Protein AF-A0A972CD07-F1 (afdb_monomer_lite)

Structure (mmCIF, N/CA/C/O backbone):
data_AF-A0A972CD07-F1
#
_entry.id   AF-A0A972CD07-F1
#
loop_
_atom_site.group_PDB
_atom_site.id
_atom_site.type_symbol
_atom_site.label_atom_id
_atom_site.label_alt_id
_atom_site.label_comp_id
_atom_site.label_asym_id
_atom_site.label_entity_id
_atom_site.label_seq_id
_atom_site.pdbx_PDB_ins_code
_atom_site.Cartn_x
_atom_site.Cartn_y
_atom_site.Cartn_z
_atom_site.occupancy
_atom_site.B_iso_or_equiv
_atom_site.auth_seq_id
_atom_site.auth_comp_id
_atom_site.auth_asym_id
_atom_site.auth_atom_id
_atom_site.pdbx_PDB_model_num
ATOM 1 N N . MET A 1 1 ? -10.441 12.417 3.549 1.00 51.50 1 MET A N 1
ATOM 2 C CA . MET A 1 1 ? -9.439 12.115 2.500 1.00 51.50 1 MET A CA 1
ATOM 3 C C . MET A 1 1 ? -9.891 10.885 1.705 1.00 51.50 1 MET A C 1
ATOM 5 O O . MET A 1 1 ? -9.602 9.768 2.115 1.00 51.50 1 MET A O 1
ATOM 9 N N . LYS A 1 2 ? -10.676 11.053 0.631 1.00 57.00 2 LYS A N 1
ATOM 10 C CA . LYS A 1 2 ? -11.132 9.936 -0.229 1.00 57.00 2 LYS A CA 1
ATOM 11 C C . LYS A 1 2 ? -10.069 9.652 -1.296 1.00 57.00 2 LYS A C 1
ATOM 13 O O . LYS A 1 2 ? -9.639 10.602 -1.941 1.00 57.00 2 LYS A O 1
ATOM 18 N N . GLY A 1 3 ? -9.634 8.402 -1.490 1.00 61.16 3 GLY A N 1
ATOM 19 C CA . GLY A 1 3 ? -8.835 7.972 -2.654 1.00 61.16 3 GLY A CA 1
ATOM 20 C C . GLY A 1 3 ? -7.468 8.640 -2.865 1.00 61.16 3 GLY A C 1
ATOM 21 O O . GLY A 1 3 ? -6.804 8.385 -3.870 1.00 61.16 3 GLY A O 1
ATOM 22 N N . GLU A 1 4 ? -7.028 9.502 -1.949 1.00 74.88 4 GLU A N 1
ATOM 23 C CA . GLU A 1 4 ? -5.833 10.323 -2.123 1.00 74.88 4 GLU A CA 1
ATOM 24 C C . GLU A 1 4 ? -4.560 9.472 -2.126 1.00 74.88 4 GLU A C 1
ATOM 26 O O . GLU A 1 4 ? -3.656 9.710 -2.925 1.00 74.88 4 GLU A O 1
ATOM 31 N N . TYR A 1 5 ? -4.507 8.431 -1.291 1.00 79.38 5 TYR A N 1
ATOM 32 C CA . TYR A 1 5 ? -3.375 7.508 -1.277 1.00 79.38 5 TYR A CA 1
ATOM 33 C C . TYR A 1 5 ? -3.267 6.736 -2.592 1.00 79.38 5 TYR A C 1
ATOM 35 O O . TYR A 1 5 ? -2.202 6.740 -3.208 1.00 79.38 5 TYR A O 1
ATOM 43 N N . ARG A 1 6 ? -4.370 6.139 -3.063 1.00 82.06 6 ARG A N 1
ATOM 44 C CA . ARG A 1 6 ? -4.402 5.392 -4.325 1.00 82.06 6 ARG A CA 1
ATOM 45 C C . ARG A 1 6 ? -4.025 6.273 -5.514 1.00 82.06 6 ARG A C 1
ATOM 47 O O . ARG A 1 6 ? -3.219 5.862 -6.344 1.00 82.06 6 ARG A O 1
ATOM 54 N N . ARG A 1 7 ? -4.540 7.508 -5.572 1.00 85.00 7 ARG A N 1
ATOM 55 C CA . ARG A 1 7 ? -4.191 8.480 -6.621 1.00 85.00 7 ARG A CA 1
ATOM 56 C C . ARG A 1 7 ? -2.710 8.858 -6.572 1.00 85.00 7 ARG A C 1
ATOM 58 O O . ARG A 1 7 ? -2.047 8.828 -7.602 1.00 85.00 7 ARG A O 1
ATOM 65 N N . ARG A 1 8 ? -2.168 9.152 -5.384 1.00 85.06 8 ARG A N 1
ATOM 66 C CA . ARG A 1 8 ? -0.732 9.433 -5.195 1.00 85.06 8 ARG A CA 1
ATOM 67 C C . ARG A 1 8 ? 0.135 8.235 -5.584 1.00 85.06 8 ARG A C 1
ATOM 69 O O . ARG A 1 8 ? 1.190 8.421 -6.179 1.00 85.06 8 ARG A O 1
ATOM 76 N N . TYR A 1 9 ? -0.293 7.020 -5.254 1.00 86.12 9 TYR A N 1
ATOM 77 C CA . TYR A 1 9 ? 0.405 5.792 -5.621 1.00 86.12 9 TYR A CA 1
ATOM 78 C C . TYR A 1 9 ? 0.408 5.587 -7.144 1.00 86.12 9 TYR A C 1
ATOM 80 O O . TYR A 1 9 ? 1.478 5.405 -7.721 1.00 86.12 9 TYR A O 1
ATOM 88 N N . ALA A 1 10 ? -0.750 5.705 -7.804 1.00 89.25 10 ALA A N 1
ATOM 89 C CA . ALA A 1 10 ? -0.865 5.584 -9.258 1.00 89.25 10 ALA A CA 1
ATOM 90 C C . ALA A 1 10 ? -0.035 6.649 -9.986 1.00 89.25 10 ALA A C 1
ATOM 92 O O . ALA A 1 10 ? 0.680 6.336 -10.931 1.00 89.25 10 ALA A O 1
ATOM 93 N N . PHE A 1 11 ? -0.057 7.889 -9.494 1.00 92.25 11 PHE A N 1
ATOM 94 C CA . PHE A 1 11 ? 0.749 8.981 -10.032 1.00 92.25 11 PHE A CA 1
ATOM 95 C C . PHE A 1 11 ? 2.256 8.710 -9.905 1.00 92.25 11 PHE A C 1
ATOM 97 O O . PHE A 1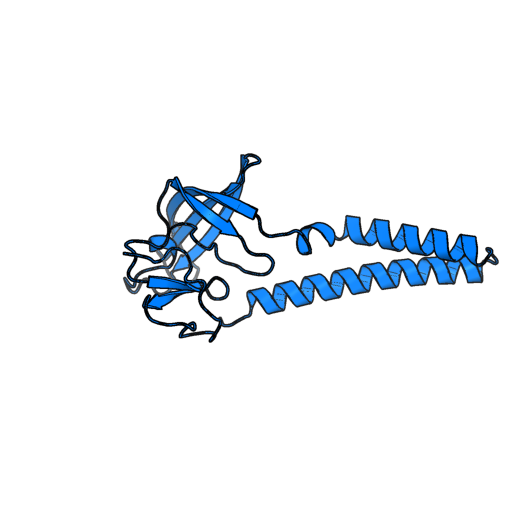 11 ? 2.994 8.848 -10.877 1.00 92.25 11 PHE A O 1
ATOM 104 N N . LYS A 1 12 ? 2.718 8.247 -8.733 1.00 90.69 12 LYS A N 1
ATOM 105 C CA . LYS A 1 12 ? 4.123 7.857 -8.522 1.00 90.69 12 LYS A CA 1
ATOM 106 C C . LYS A 1 12 ? 4.549 6.707 -9.434 1.00 90.69 12 LYS A C 1
ATOM 108 O O . LYS A 1 12 ? 5.660 6.740 -9.955 1.00 90.69 12 LYS A O 1
ATOM 113 N N . LEU A 1 13 ? 3.693 5.700 -9.608 1.00 93.31 13 LEU A N 1
ATOM 114 C CA . LEU A 1 13 ? 3.959 4.583 -10.511 1.00 93.31 13 LEU A CA 1
ATOM 115 C C . LEU A 1 13 ? 4.043 5.062 -11.967 1.00 93.31 13 LEU A C 1
ATOM 117 O O . LEU A 1 13 ? 5.011 4.738 -12.649 1.00 93.31 13 LEU A O 1
ATOM 121 N N . GLY A 1 14 ? 3.086 5.885 -12.403 1.00 95.12 14 GLY A N 1
ATOM 122 C CA . GLY A 1 14 ? 3.041 6.447 -13.753 1.00 95.12 14 GLY A CA 1
ATOM 123 C C . GLY A 1 14 ? 4.279 7.276 -14.093 1.00 95.12 14 GLY A C 1
ATOM 124 O O . GLY A 1 14 ? 4.916 7.016 -15.107 1.00 95.12 14 GLY A O 1
ATOM 125 N N . ILE A 1 15 ? 4.685 8.198 -13.212 1.00 96.44 15 ILE A N 1
ATOM 126 C CA . ILE A 1 15 ? 5.896 9.013 -13.415 1.00 96.44 15 ILE A CA 1
ATOM 127 C C . ILE A 1 15 ? 7.141 8.140 -13.571 1.00 96.44 15 ILE A C 1
ATOM 129 O O . ILE A 1 15 ? 7.959 8.386 -14.450 1.00 96.44 15 ILE A O 1
ATOM 133 N N . ARG A 1 16 ? 7.308 7.120 -12.722 1.00 96.25 16 ARG A N 1
ATOM 134 C CA . ARG A 1 16 ? 8.512 6.277 -12.760 1.00 96.25 16 ARG A CA 1
ATOM 135 C C . ARG A 1 16 ? 8.550 5.378 -13.990 1.00 96.25 16 ARG A C 1
ATOM 137 O O . ARG A 1 16 ? 9.622 5.192 -14.558 1.00 96.25 16 ARG A O 1
ATOM 144 N N . LEU A 1 17 ? 7.401 4.846 -14.411 1.00 96.12 17 LEU A N 1
ATOM 145 C CA . LEU A 1 17 ? 7.290 4.093 -15.660 1.00 96.12 17 LEU A CA 1
ATOM 146 C C . LEU A 1 17 ? 7.620 4.978 -16.861 1.00 96.12 17 LEU A C 1
ATOM 148 O O . LEU A 1 17 ? 8.433 4.584 -17.691 1.00 96.12 17 LEU A O 1
ATOM 152 N N . PHE A 1 18 ? 7.059 6.188 -16.903 1.00 97.44 18 PHE A N 1
ATOM 153 C CA . PHE A 1 18 ? 7.343 7.155 -17.957 1.00 97.44 18 PHE A CA 1
ATOM 154 C C . PHE A 1 18 ? 8.829 7.524 -18.005 1.00 97.44 18 PHE A C 1
ATOM 156 O O . PHE A 1 18 ? 9.441 7.432 -19.062 1.00 97.44 18 PHE A O 1
ATOM 163 N N . ALA A 1 19 ? 9.434 7.864 -16.864 1.00 97.12 19 ALA A N 1
ATOM 164 C CA . ALA A 1 19 ? 10.855 8.199 -16.788 1.00 97.12 19 ALA A CA 1
ATOM 165 C C . ALA A 1 19 ? 11.755 7.036 -17.239 1.00 97.12 19 ALA A C 1
ATOM 167 O O . ALA A 1 19 ? 12.728 7.254 -17.956 1.00 97.12 19 ALA A O 1
ATOM 168 N N . SER A 1 20 ? 11.408 5.800 -16.864 1.00 96.62 20 SER A N 1
ATOM 169 C CA . SER A 1 20 ? 12.163 4.617 -17.290 1.00 96.62 20 SER A CA 1
ATOM 170 C C . SER A 1 20 ? 12.057 4.411 -18.800 1.00 96.62 20 SER A C 1
ATOM 172 O O . SER A 1 20 ? 13.074 4.218 -19.463 1.00 96.62 20 SER A O 1
ATOM 174 N N . ALA A 1 21 ? 10.842 4.493 -19.354 1.00 97.75 21 ALA A N 1
ATOM 175 C CA . ALA A 1 21 ? 10.603 4.359 -20.790 1.00 97.75 21 ALA A CA 1
ATOM 176 C C . ALA A 1 21 ? 11.319 5.457 -21.590 1.00 97.75 21 ALA A C 1
ATOM 178 O O . ALA A 1 21 ? 12.001 5.154 -22.564 1.00 97.75 21 ALA A O 1
ATOM 179 N N . ALA A 1 22 ? 11.233 6.712 -21.140 1.00 98.00 22 ALA A N 1
ATOM 180 C CA . ALA A 1 22 ? 11.913 7.843 -21.763 1.00 98.00 22 ALA A CA 1
ATOM 181 C C . ALA A 1 22 ? 13.437 7.653 -21.791 1.00 98.00 22 ALA A C 1
ATOM 183 O O . ALA A 1 22 ? 14.057 7.908 -22.818 1.00 98.00 22 ALA A O 1
ATOM 184 N N . ALA A 1 23 ? 14.036 7.148 -20.707 1.00 97.31 23 ALA A N 1
ATOM 185 C CA . ALA A 1 23 ? 15.467 6.852 -20.667 1.00 97.31 23 ALA A CA 1
ATOM 186 C C . ALA A 1 23 ? 15.864 5.751 -21.665 1.00 97.31 23 ALA A C 1
ATOM 188 O O . ALA A 1 23 ? 16.840 5.912 -22.395 1.00 97.31 23 ALA A O 1
ATOM 189 N N . GLY A 1 24 ? 15.093 4.661 -21.740 1.00 97.75 24 GLY A N 1
ATOM 190 C CA . GLY A 1 24 ? 15.349 3.584 -22.701 1.00 97.75 24 GLY A CA 1
ATOM 191 C C . GLY A 1 24 ? 15.249 4.047 -24.155 1.00 97.75 24 GLY A C 1
ATOM 192 O O . GLY A 1 24 ? 16.138 3.764 -24.956 1.00 97.75 24 GLY A O 1
ATOM 193 N N . VAL A 1 25 ? 14.201 4.813 -24.481 1.00 98.06 25 VAL A N 1
ATOM 194 C CA . VAL A 1 25 ? 14.001 5.386 -25.823 1.00 98.06 25 VAL A CA 1
ATOM 195 C C . VAL A 1 25 ? 15.114 6.371 -26.173 1.00 98.06 25 VAL A C 1
ATOM 197 O O . VAL A 1 25 ? 15.637 6.310 -27.281 1.00 98.06 25 VAL A O 1
ATOM 200 N N . ALA A 1 26 ? 15.515 7.239 -25.240 1.00 98.12 26 ALA A N 1
ATOM 201 C CA . ALA A 1 26 ? 16.602 8.187 -25.465 1.00 98.12 26 ALA A CA 1
ATOM 202 C C . ALA A 1 26 ? 17.923 7.469 -25.777 1.00 98.12 26 ALA A C 1
ATOM 204 O O . ALA A 1 26 ? 18.576 7.809 -26.758 1.00 98.12 26 ALA A O 1
ATOM 205 N N . VAL A 1 27 ? 18.281 6.435 -25.006 1.00 98.00 27 VAL A N 1
ATOM 206 C CA . VAL A 1 27 ? 19.508 5.653 -25.241 1.00 98.00 27 VAL A CA 1
ATOM 207 C C . VAL A 1 27 ? 19.462 4.919 -26.583 1.00 98.00 27 VAL A C 1
ATOM 209 O O . VAL A 1 27 ? 20.437 4.981 -27.329 1.00 98.00 27 VAL A O 1
ATOM 212 N N . ALA A 1 28 ? 18.337 4.283 -26.930 1.00 97.56 28 ALA A N 1
ATOM 213 C CA . ALA A 1 28 ? 18.180 3.627 -28.231 1.00 97.56 28 ALA A CA 1
ATOM 214 C C . ALA A 1 28 ? 18.304 4.619 -29.397 1.00 97.56 28 ALA A C 1
ATOM 216 O O . ALA A 1 28 ? 19.018 4.357 -30.363 1.00 97.56 28 ALA A O 1
ATOM 217 N N . ALA A 1 29 ? 17.639 5.774 -29.299 1.00 97.50 29 ALA A N 1
ATOM 218 C CA . ALA A 1 29 ? 17.685 6.811 -30.325 1.00 97.50 29 ALA A CA 1
ATOM 219 C C . ALA A 1 29 ? 19.098 7.390 -30.483 1.00 97.50 29 ALA A C 1
ATOM 221 O O . ALA A 1 29 ? 19.556 7.593 -31.606 1.00 97.50 29 ALA A O 1
ATOM 222 N N . SER A 1 30 ? 19.818 7.605 -29.378 1.00 97.06 30 SER A N 1
ATOM 223 C CA . SER A 1 30 ? 21.220 8.025 -29.422 1.00 97.06 30 SER A CA 1
ATOM 224 C C . SER A 1 30 ? 22.113 6.967 -30.073 1.00 97.06 30 SER A C 1
ATOM 226 O O . SER A 1 30 ? 22.939 7.316 -30.908 1.00 97.06 30 SER A O 1
ATOM 228 N N . ALA A 1 31 ? 21.940 5.682 -29.751 1.00 96.06 31 ALA A N 1
ATOM 229 C CA . ALA A 1 31 ? 22.723 4.608 -30.364 1.00 96.06 31 ALA A CA 1
ATOM 230 C C . ALA A 1 31 ? 22.523 4.540 -31.891 1.00 96.06 31 ALA A C 1
ATOM 232 O O . ALA A 1 31 ? 23.509 4.434 -32.627 1.00 96.06 31 ALA A O 1
ATOM 233 N N . LEU A 1 32 ? 21.279 4.698 -32.364 1.00 96.06 32 LEU A N 1
ATOM 234 C CA . LEU A 1 32 ? 20.965 4.810 -33.794 1.00 96.06 32 LEU A CA 1
ATOM 235 C C . LEU A 1 32 ? 21.621 6.044 -34.422 1.00 96.06 32 LEU A C 1
ATOM 237 O O . LEU A 1 32 ? 22.216 5.942 -35.491 1.00 96.06 32 LEU A O 1
ATOM 241 N N . TRP A 1 33 ? 21.556 7.197 -33.748 1.00 96.88 33 TRP A N 1
ATOM 242 C CA . TRP A 1 33 ? 22.161 8.445 -34.224 1.00 96.88 33 TRP A CA 1
ATOM 243 C C . TRP A 1 33 ? 23.677 8.325 -34.427 1.00 96.88 33 TRP A C 1
ATOM 245 O O . TRP A 1 33 ? 24.222 8.865 -35.385 1.00 96.88 33 TRP A O 1
ATOM 255 N N . TYR A 1 34 ? 24.361 7.580 -33.557 1.00 96.12 34 TYR A N 1
ATOM 256 C CA . TYR A 1 34 ? 25.795 7.306 -33.675 1.00 96.12 34 TYR A CA 1
ATOM 257 C C . TYR A 1 34 ? 26.137 6.164 -34.650 1.00 96.12 34 TYR A C 1
ATOM 259 O O . TYR A 1 34 ? 27.296 5.762 -34.730 1.00 96.12 34 TYR A O 1
ATOM 267 N N . GLY A 1 35 ? 25.161 5.643 -35.399 1.00 95.00 35 GLY A N 1
ATOM 268 C CA . GLY A 1 35 ? 25.387 4.645 -36.447 1.00 95.00 35 GLY A CA 1
ATOM 269 C C . GLY A 1 35 ? 25.520 3.206 -35.944 1.00 95.00 35 GLY A C 1
ATOM 270 O O . GLY A 1 35 ? 26.052 2.358 -36.659 1.00 95.00 35 GLY A O 1
ATOM 271 N N . SER A 1 36 ? 25.048 2.903 -34.730 1.00 95.50 36 SER A N 1
ATOM 272 C CA . SER A 1 36 ? 24.940 1.510 -34.275 1.00 95.50 36 SER A CA 1
ATOM 273 C C . SER A 1 36 ? 23.861 0.772 -35.072 1.00 95.50 36 SER A C 1
ATOM 275 O O . SER A 1 36 ? 22.876 1.371 -35.501 1.00 95.50 36 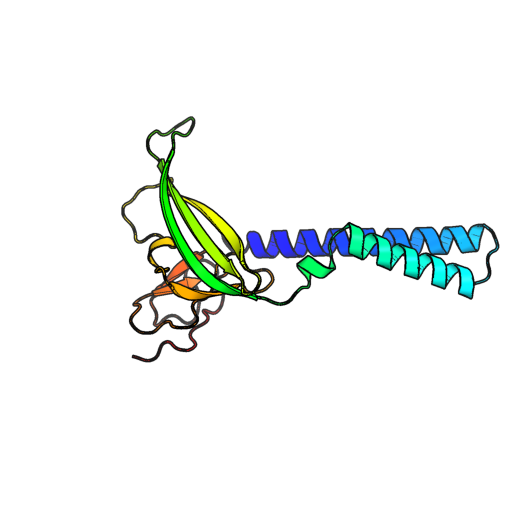SER A O 1
ATOM 277 N N . SER A 1 37 ? 23.997 -0.548 -35.229 1.00 96.81 37 SER A N 1
ATOM 278 C CA . SER A 1 37 ? 22.946 -1.351 -35.863 1.00 96.81 37 SER A CA 1
ATOM 279 C C . SER A 1 37 ? 21.633 -1.295 -35.071 1.00 96.81 37 SER A C 1
ATOM 281 O O . SER A 1 37 ? 21.618 -1.033 -33.862 1.00 96.81 37 SER A O 1
ATOM 283 N N . GLU A 1 38 ? 20.516 -1.576 -35.742 1.00 94.62 38 GLU A N 1
ATOM 284 C CA . GLU A 1 38 ? 19.183 -1.564 -35.126 1.00 94.62 38 GLU A CA 1
ATOM 285 C C . GLU A 1 38 ? 19.110 -2.488 -33.904 1.00 94.62 38 GLU A C 1
ATOM 287 O O . GLU A 1 38 ? 18.635 -2.089 -32.841 1.00 94.62 38 GLU A O 1
ATOM 292 N N . ILE A 1 39 ? 19.669 -3.697 -34.023 1.00 97.06 39 ILE A N 1
ATOM 293 C CA . ILE A 1 39 ? 19.683 -4.700 -32.951 1.00 97.06 39 ILE A CA 1
ATOM 294 C C . ILE A 1 39 ? 20.461 -4.185 -31.733 1.00 97.06 39 ILE A C 1
ATOM 296 O O . ILE A 1 39 ? 19.987 -4.306 -30.602 1.00 97.06 39 ILE A O 1
ATOM 300 N N . VAL A 1 40 ? 21.633 -3.577 -31.946 1.00 96.62 40 VAL A N 1
ATOM 301 C CA . VAL A 1 40 ? 22.466 -3.033 -30.859 1.00 96.62 40 VAL A CA 1
ATOM 302 C C . VAL A 1 40 ? 21.762 -1.862 -30.171 1.00 96.62 40 VAL A C 1
ATOM 304 O O . VAL A 1 40 ? 21.759 -1.765 -28.941 1.00 96.62 40 VAL A O 1
ATOM 307 N N . SER A 1 41 ? 21.102 -1.003 -30.943 1.00 96.81 41 SER A N 1
ATOM 308 C CA . SER A 1 41 ? 20.367 0.147 -30.414 1.00 96.81 41 SER A CA 1
ATOM 309 C C . SER A 1 41 ? 19.156 -0.268 -29.575 1.00 96.81 41 SER A C 1
ATOM 311 O O . SER A 1 41 ? 18.949 0.243 -28.473 1.00 96.81 41 SER A O 1
ATOM 313 N N . VAL A 1 42 ? 18.385 -1.255 -30.041 1.00 97.44 42 VAL A N 1
ATOM 314 C CA . VAL A 1 42 ? 17.267 -1.820 -29.270 1.00 97.44 42 VAL A CA 1
ATOM 315 C C . VAL A 1 42 ? 17.770 -2.498 -27.994 1.00 97.44 42 VAL A C 1
ATOM 317 O O . VAL A 1 42 ? 17.203 -2.277 -26.923 1.00 97.44 42 VAL A O 1
ATOM 320 N N . ALA A 1 43 ? 18.850 -3.281 -28.074 1.00 97.62 43 ALA A N 1
ATOM 321 C CA . ALA A 1 43 ? 19.412 -3.980 -26.919 1.00 97.62 43 ALA A CA 1
ATOM 322 C C . ALA A 1 43 ? 19.903 -3.010 -25.830 1.00 97.62 43 ALA A C 1
ATOM 324 O O . ALA A 1 43 ? 19.593 -3.184 -24.649 1.00 97.62 43 ALA A O 1
ATOM 325 N N . THR A 1 44 ? 20.626 -1.958 -26.218 1.00 96.81 44 THR A N 1
ATOM 326 C CA . THR A 1 44 ? 21.129 -0.933 -25.287 1.00 96.81 44 THR A CA 1
ATOM 327 C C . THR A 1 44 ? 20.003 -0.101 -24.673 1.00 96.81 44 THR A C 1
ATOM 329 O O . THR A 1 44 ? 20.011 0.133 -23.462 1.00 96.81 44 THR A O 1
ATOM 332 N N . GLY A 1 45 ? 18.984 0.273 -25.453 1.00 97.94 45 GLY A N 1
ATOM 333 C CA . GLY A 1 45 ? 17.789 0.943 -24.936 1.00 97.94 45 GLY A CA 1
ATOM 334 C C . GLY A 1 45 ? 16.981 0.082 -23.964 1.00 97.94 45 GLY A C 1
ATOM 335 O O . GLY A 1 45 ? 16.565 0.564 -22.909 1.00 97.94 45 GLY A O 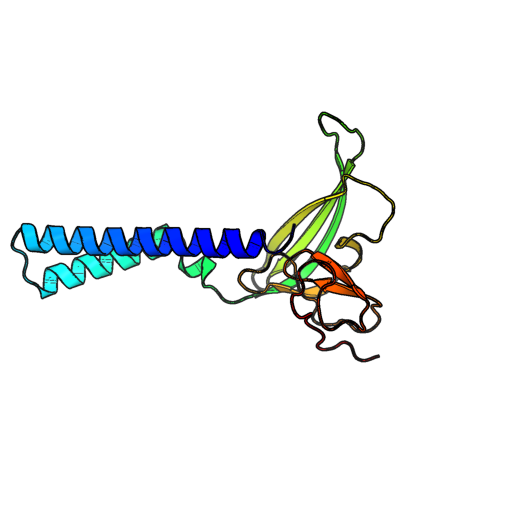1
ATOM 336 N N . ALA A 1 46 ? 16.801 -1.207 -24.267 1.00 97.88 46 ALA A N 1
ATOM 337 C CA . ALA A 1 46 ? 16.125 -2.153 -23.379 1.00 97.88 46 ALA A CA 1
ATOM 338 C C . ALA A 1 46 ? 16.887 -2.341 -22.057 1.00 97.88 46 ALA A C 1
ATOM 340 O O . ALA A 1 46 ? 16.277 -2.360 -20.984 1.00 97.88 46 ALA A O 1
ATOM 341 N N . LEU A 1 47 ? 18.221 -2.417 -22.116 1.00 98.00 47 LEU A N 1
ATOM 342 C CA . LEU A 1 47 ? 19.064 -2.480 -20.926 1.00 98.00 47 LEU A CA 1
ATOM 343 C C . LEU A 1 47 ? 18.939 -1.202 -20.086 1.00 98.00 47 LEU A C 1
ATOM 345 O O . LEU A 1 47 ? 18.726 -1.284 -18.877 1.00 98.00 47 LEU A O 1
ATOM 349 N N . ALA A 1 48 ? 19.007 -0.026 -20.714 1.00 97.88 48 ALA A N 1
ATOM 350 C CA . ALA A 1 48 ? 18.836 1.251 -20.025 1.00 97.88 48 ALA A CA 1
ATOM 351 C C . ALA A 1 48 ? 17.451 1.368 -19.367 1.00 97.88 48 ALA A C 1
ATOM 353 O O . ALA A 1 48 ? 17.356 1.735 -18.195 1.00 97.88 48 ALA A O 1
ATOM 354 N N . PHE A 1 49 ? 16.386 0.978 -20.074 1.00 98.00 49 PHE A N 1
ATOM 355 C CA . PHE A 1 49 ? 15.034 0.890 -19.521 1.00 98.00 49 PHE A CA 1
ATOM 356 C C . PHE A 1 49 ? 14.992 0.006 -18.270 1.00 98.00 49 PHE A C 1
ATOM 358 O O . PHE A 1 49 ? 14.492 0.439 -17.231 1.00 98.00 49 PHE A O 1
ATOM 365 N N . ALA A 1 50 ? 15.552 -1.207 -18.339 1.00 97.62 50 ALA A N 1
ATOM 366 C CA . ALA A 1 50 ? 15.581 -2.136 -17.214 1.00 97.62 50 ALA A CA 1
ATOM 367 C C . ALA A 1 50 ? 16.356 -1.561 -16.017 1.00 97.62 50 ALA A C 1
ATOM 369 O O . ALA A 1 50 ? 15.849 -1.563 -14.894 1.00 97.62 50 ALA A O 1
ATOM 370 N N . LEU A 1 51 ? 17.548 -1.004 -16.243 1.00 97.81 51 LEU A N 1
ATOM 371 C CA . LEU A 1 51 ? 18.361 -0.409 -15.180 1.00 97.81 51 LEU A CA 1
ATOM 372 C C . LEU A 1 51 ? 17.639 0.755 -14.493 1.00 97.81 51 LEU A C 1
ATOM 374 O O . LEU A 1 51 ? 17.597 0.809 -13.262 1.00 97.81 51 LEU A O 1
ATOM 378 N N . VAL A 1 52 ? 17.009 1.648 -15.261 1.00 97.56 52 VAL A N 1
ATOM 379 C CA . VAL A 1 52 ? 16.262 2.784 -14.702 1.00 97.56 52 VAL A CA 1
ATOM 380 C C . VAL A 1 52 ? 14.992 2.319 -13.982 1.00 97.56 52 VAL A C 1
ATOM 382 O O . VAL A 1 52 ? 14.700 2.822 -12.894 1.00 97.56 52 VAL A O 1
ATOM 385 N N . LEU A 1 53 ? 14.283 1.305 -14.496 1.00 97.19 53 LEU A N 1
ATOM 386 C CA . LEU A 1 53 ? 13.147 0.685 -13.799 1.00 97.19 53 LEU A CA 1
ATOM 387 C C . LEU A 1 53 ? 13.541 0.187 -12.399 1.00 97.19 53 LEU A C 1
ATOM 389 O O . LEU A 1 53 ? 12.821 0.435 -11.421 1.00 97.19 53 LEU A O 1
ATOM 393 N N . PHE A 1 54 ? 14.675 -0.515 -12.298 1.00 96.25 54 PHE A N 1
ATOM 394 C CA . PHE A 1 54 ? 15.203 -1.017 -11.029 1.00 96.25 54 PHE A CA 1
ATOM 395 C C . PHE A 1 54 ? 15.675 0.124 -10.122 1.00 96.25 54 PHE A C 1
ATOM 397 O O . PHE A 1 54 ? 15.292 0.160 -8.948 1.00 96.25 54 PHE A O 1
ATOM 404 N N . ALA A 1 55 ? 16.419 1.093 -10.661 1.00 96.50 55 ALA A N 1
ATOM 405 C CA . ALA A 1 55 ? 16.910 2.254 -9.918 1.00 96.50 55 ALA A CA 1
ATOM 406 C C . ALA A 1 55 ? 15.762 3.084 -9.313 1.00 96.50 55 ALA A C 1
ATOM 408 O O . ALA A 1 55 ? 15.799 3.457 -8.139 1.00 96.50 55 ALA A O 1
ATOM 409 N N . LEU A 1 56 ? 14.680 3.297 -10.069 1.00 95.94 56 LEU A N 1
ATOM 410 C CA . LEU A 1 56 ? 13.484 4.012 -9.607 1.00 95.94 56 LEU A CA 1
ATOM 411 C C . LEU A 1 56 ? 12.557 3.159 -8.727 1.00 95.94 56 LEU A C 1
ATOM 413 O O . LEU A 1 56 ? 11.489 3.624 -8.305 1.00 95.94 56 LEU A O 1
ATOM 417 N N . ARG A 1 57 ? 12.949 1.918 -8.412 1.00 94.50 57 ARG A N 1
ATOM 418 C CA . ARG A 1 57 ? 12.177 0.961 -7.610 1.00 94.50 57 ARG A CA 1
ATOM 419 C C . ARG A 1 57 ? 10.740 0.807 -8.116 1.00 94.50 57 ARG A C 1
ATOM 421 O O . ARG A 1 57 ? 9.790 0.807 -7.333 1.00 94.50 57 ARG A O 1
ATOM 428 N N . VAL A 1 58 ? 10.557 0.707 -9.431 1.00 92.50 58 VAL A N 1
ATOM 429 C CA . VAL A 1 58 ? 9.252 0.369 -10.018 1.00 92.50 58 VAL A CA 1
ATOM 430 C C . VAL A 1 58 ? 8.791 -1.038 -9.608 1.00 92.50 58 VAL A C 1
ATOM 432 O O . VAL A 1 58 ? 7.628 -1.168 -9.218 1.00 92.50 58 VAL A O 1
ATOM 435 N N . PRO A 1 59 ? 9.662 -2.072 -9.568 1.00 90.44 59 PRO A N 1
ATOM 436 C CA . PRO A 1 59 ? 9.248 -3.410 -9.147 1.00 90.44 59 PRO A CA 1
ATOM 437 C C . PRO A 1 59 ? 8.648 -3.452 -7.739 1.00 90.44 59 PRO A C 1
ATOM 439 O O . PRO A 1 59 ? 7.687 -4.176 -7.504 1.00 90.44 59 PRO A O 1
ATOM 442 N N . SER A 1 60 ? 9.148 -2.636 -6.803 1.00 86.06 60 SER A N 1
ATOM 443 C CA . SER A 1 60 ? 8.598 -2.602 -5.442 1.00 86.06 60 SER A CA 1
ATOM 444 C C . SER A 1 60 ? 7.218 -1.951 -5.372 1.00 86.06 60 SER A C 1
ATOM 446 O O . SER A 1 60 ? 6.431 -2.294 -4.494 1.00 86.06 60 SER A O 1
ATOM 448 N N . LEU A 1 61 ? 6.900 -1.040 -6.297 1.00 85.88 61 LEU A N 1
ATOM 449 C CA . LEU A 1 61 ? 5.543 -0.526 -6.437 1.00 85.88 61 LEU A CA 1
ATOM 450 C C . LEU A 1 61 ? 4.634 -1.604 -7.022 1.00 85.88 61 LEU A C 1
ATOM 452 O O . LEU A 1 61 ? 3.533 -1.775 -6.519 1.00 85.88 61 LEU A O 1
ATOM 456 N N . LEU A 1 62 ? 5.080 -2.344 -8.038 1.00 87.69 62 LEU A N 1
ATOM 457 C CA . LEU A 1 62 ? 4.284 -3.393 -8.685 1.00 87.69 62 LEU A CA 1
ATOM 458 C C . LEU A 1 62 ? 4.133 -4.670 -7.851 1.00 87.69 62 LEU A C 1
ATOM 460 O O . LEU A 1 62 ? 3.223 -5.454 -8.137 1.00 87.69 62 LEU A O 1
ATOM 464 N N . ALA A 1 63 ? 4.978 -4.849 -6.834 1.00 86.62 63 ALA A N 1
ATOM 465 C CA . ALA A 1 63 ? 4.982 -6.006 -5.953 1.00 86.62 63 ALA A CA 1
ATOM 466 C C . ALA A 1 63 ? 3.577 -6.316 -5.404 1.00 86.62 63 ALA A C 1
ATOM 468 O O . ALA A 1 63 ? 2.797 -5.393 -5.124 1.00 86.62 63 ALA A O 1
ATOM 469 N N . PRO A 1 64 ? 3.238 -7.609 -5.255 1.00 87.06 64 PRO A N 1
ATOM 470 C CA . PRO A 1 64 ? 1.975 -8.001 -4.660 1.00 87.06 64 PRO A CA 1
ATOM 471 C C . PRO A 1 64 ? 1.868 -7.480 -3.226 1.00 87.06 64 PRO A C 1
ATOM 473 O O . PRO A 1 64 ? 2.844 -7.058 -2.597 1.00 87.06 64 PRO A O 1
ATOM 476 N N . GLY A 1 65 ? 0.643 -7.524 -2.711 1.00 89.19 65 GLY A N 1
ATOM 477 C CA . GLY A 1 65 ? 0.427 -7.358 -1.285 1.00 89.19 65 GLY A CA 1
ATOM 478 C C . GLY A 1 65 ? 1.229 -8.366 -0.459 1.00 89.19 65 GLY A C 1
ATOM 479 O O . GLY A 1 65 ? 1.667 -9.393 -0.974 1.00 89.19 65 GLY A O 1
ATOM 480 N N . TRP A 1 66 ? 1.415 -8.067 0.819 1.00 93.50 66 TRP A N 1
ATOM 481 C CA . TRP A 1 66 ? 2.141 -8.927 1.750 1.00 93.50 66 TRP A CA 1
ATOM 482 C C . TRP A 1 66 ? 1.323 -9.135 3.019 1.00 93.50 66 TRP A C 1
ATOM 484 O O . TRP A 1 66 ? 0.582 -8.246 3.441 1.00 93.50 66 TRP A O 1
ATOM 494 N N . ASP A 1 67 ? 1.461 -10.310 3.613 1.00 95.88 67 ASP A N 1
ATOM 495 C CA . ASP A 1 67 ? 0.813 -10.664 4.873 1.00 95.88 67 ASP A CA 1
ATOM 496 C C . ASP A 1 67 ? 1.748 -10.342 6.032 1.00 95.88 67 ASP A C 1
ATOM 498 O O . ASP A 1 67 ? 2.957 -10.355 5.848 1.00 95.88 67 ASP A O 1
ATOM 502 N N . GLY A 1 68 ? 1.222 -10.075 7.219 1.00 96.25 68 GLY A N 1
ATOM 503 C CA . GLY A 1 68 ? 2.017 -9.803 8.409 1.00 96.25 68 GLY A CA 1
ATOM 504 C C . GLY A 1 68 ? 1.217 -9.967 9.691 1.00 96.25 68 GLY A C 1
ATOM 505 O O . GLY 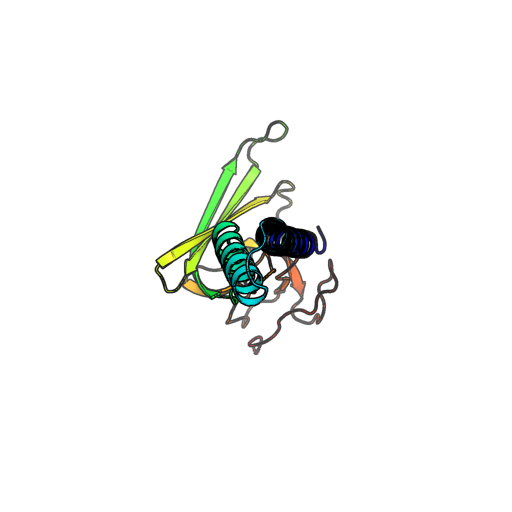A 1 68 ? 0.045 -10.348 9.670 1.00 96.25 68 GLY A O 1
ATOM 506 N N . VAL A 1 69 ? 1.867 -9.677 10.812 1.00 97.44 69 VAL A N 1
ATOM 507 C CA . VAL A 1 69 ? 1.276 -9.767 12.151 1.00 97.44 69 VAL A CA 1
ATOM 508 C C . VAL A 1 69 ? 1.421 -8.430 12.859 1.00 97.44 69 VAL A C 1
ATOM 510 O O . VAL A 1 69 ? 2.470 -7.790 12.773 1.00 97.44 69 VAL A O 1
ATOM 513 N N . VAL A 1 70 ? 0.371 -7.996 13.551 1.00 96.56 70 VAL A N 1
ATOM 514 C CA . VAL A 1 70 ? 0.425 -6.806 14.406 1.00 96.56 70 VAL A CA 1
ATOM 515 C C . VAL A 1 70 ? 1.296 -7.113 15.622 1.00 96.56 70 VAL A C 1
ATOM 517 O O . VAL A 1 70 ? 0.907 -7.894 16.487 1.00 96.56 70 VAL A O 1
ATOM 520 N N . THR A 1 71 ? 2.473 -6.500 15.695 1.00 96.31 71 THR A N 1
ATOM 521 C CA . THR A 1 71 ? 3.464 -6.740 16.758 1.00 96.31 71 THR A CA 1
ATOM 522 C C . THR A 1 71 ? 3.489 -5.648 17.809 1.00 96.31 71 THR A C 1
ATOM 524 O O . THR A 1 71 ? 3.962 -5.861 18.919 1.00 96.31 71 THR A O 1
ATOM 527 N N . SER A 1 72 ? 2.986 -4.456 17.499 1.00 93.06 72 SER A N 1
ATOM 528 C CA . SER A 1 72 ? 2.903 -3.392 18.492 1.00 93.06 72 SER A CA 1
ATOM 529 C C . SER A 1 72 ? 1.841 -2.367 18.132 1.00 93.06 72 SER A C 1
ATOM 531 O O . SER A 1 72 ? 1.621 -2.043 16.963 1.00 93.06 72 SER A O 1
ATOM 533 N N . LYS A 1 73 ? 1.206 -1.828 19.167 1.00 91.81 73 LYS A N 1
ATOM 534 C CA . LYS A 1 73 ? 0.283 -0.703 19.095 1.00 91.81 73 LYS A CA 1
ATOM 535 C C . LYS A 1 73 ? 0.609 0.221 20.252 1.00 91.81 73 LYS A C 1
ATOM 537 O O . LYS A 1 73 ? 0.451 -0.159 21.408 1.00 91.81 73 LYS A O 1
ATOM 542 N N . THR A 1 74 ? 1.077 1.420 19.942 1.00 89.88 74 THR A N 1
ATOM 543 C CA . THR A 1 74 ? 1.461 2.405 20.952 1.00 89.88 74 THR A CA 1
ATOM 544 C C . THR A 1 74 ? 0.729 3.717 20.730 1.00 89.88 74 THR A C 1
ATOM 546 O O . THR A 1 74 ? 0.359 4.072 19.607 1.00 89.88 74 THR A O 1
ATOM 549 N N . VAL A 1 75 ? 0.496 4.425 21.832 1.00 89.44 75 VAL A N 1
ATOM 550 C CA . VAL A 1 75 ? -0.054 5.779 21.841 1.00 89.44 75 VAL A CA 1
ATOM 551 C C . VAL A 1 75 ? 0.954 6.659 22.554 1.00 89.44 75 VAL A C 1
ATOM 553 O O . VAL A 1 75 ? 1.355 6.353 23.676 1.00 89.44 75 VAL A O 1
ATOM 556 N N . ARG A 1 76 ? 1.379 7.735 21.902 1.00 90.00 76 ARG A N 1
ATOM 557 C CA . ARG A 1 76 ? 2.209 8.778 22.507 1.00 90.00 76 ARG A CA 1
ATOM 558 C C . ARG A 1 76 ? 1.532 10.122 22.325 1.00 90.00 76 ARG A C 1
ATOM 560 O O . ARG A 1 76 ? 0.874 10.338 21.318 1.00 90.00 76 ARG A O 1
ATOM 567 N N . TYR A 1 77 ? 1.697 11.033 23.269 1.00 88.31 77 TYR A N 1
ATOM 568 C CA . TYR A 1 77 ? 1.149 12.381 23.146 1.00 88.31 77 TYR A CA 1
ATOM 569 C C . TYR A 1 77 ? 2.230 13.322 22.627 1.00 88.31 77 TYR A C 1
ATOM 571 O O . TYR A 1 77 ? 3.354 13.317 23.128 1.00 88.31 77 TYR A O 1
ATOM 579 N N . VAL A 1 78 ? 1.899 14.108 21.605 1.00 88.81 78 VAL A N 1
ATOM 580 C CA . VAL A 1 78 ? 2.822 15.061 20.980 1.00 88.81 78 VAL A CA 1
ATOM 581 C C . VAL A 1 78 ? 2.257 16.473 21.016 1.00 88.81 78 VAL A C 1
ATOM 583 O O . VAL A 1 78 ? 1.046 16.689 20.982 1.00 88.81 78 VAL A O 1
ATOM 586 N N . THR A 1 79 ? 3.150 17.455 21.045 1.00 88.06 79 THR A N 1
ATOM 587 C CA . THR A 1 79 ? 2.782 18.869 20.971 1.00 88.06 79 THR A CA 1
ATOM 588 C C . THR A 1 79 ? 2.913 19.367 19.536 1.00 88.06 79 THR A C 1
ATOM 590 O O . THR A 1 79 ? 3.972 19.262 18.921 1.00 88.06 79 THR A O 1
ATOM 593 N N . LEU A 1 80 ? 1.825 19.912 18.990 1.00 86.81 80 LEU A N 1
ATOM 594 C CA . LEU A 1 80 ? 1.789 20.600 17.702 1.00 86.81 80 LEU A CA 1
ATOM 595 C C . LEU A 1 80 ? 1.831 22.116 17.918 1.00 86.81 80 LEU A C 1
ATOM 597 O O . LEU A 1 80 ? 1.412 22.614 18.957 1.00 86.81 80 LEU A O 1
ATOM 601 N N . ARG A 1 81 ? 2.227 22.871 16.884 1.00 87.56 81 ARG A N 1
ATOM 602 C CA . ARG A 1 81 ? 2.323 24.347 16.923 1.00 87.56 81 ARG A CA 1
ATOM 603 C C . ARG A 1 81 ? 1.058 25.060 17.440 1.00 87.56 81 ARG A C 1
ATOM 605 O O . ARG A 1 81 ? 1.164 26.163 17.951 1.00 87.56 81 ARG A O 1
ATOM 612 N N . TYR A 1 82 ? -0.119 24.452 17.276 1.00 85.38 82 TYR A N 1
ATOM 613 C CA . TYR A 1 82 ? -1.430 25.020 17.625 1.00 85.38 82 TYR A CA 1
ATOM 614 C C . TYR A 1 82 ? -2.211 24.197 18.663 1.00 85.38 82 TYR A C 1
ATOM 616 O O . TYR A 1 82 ? -3.341 24.556 18.985 1.00 85.38 82 TYR A O 1
ATOM 624 N N . LYS A 1 83 ? -1.673 23.067 19.145 1.00 82.12 83 LYS A N 1
ATOM 625 C CA . LYS A 1 83 ? -2.383 22.174 20.074 1.00 82.12 83 LYS A CA 1
ATOM 626 C C . LYS A 1 83 ? -1.391 21.322 20.863 1.00 82.12 83 LYS A C 1
ATOM 628 O O . LYS A 1 83 ? -0.579 20.617 20.267 1.00 82.12 83 LYS A O 1
ATOM 633 N N . ASN A 1 84 ? -1.497 21.353 22.186 1.00 84.69 84 ASN A N 1
ATOM 634 C CA . ASN A 1 84 ? -0.727 20.485 23.078 1.00 84.69 84 ASN A CA 1
ATOM 635 C C . ASN A 1 84 ? -1.439 19.136 23.260 1.00 84.69 84 ASN A C 1
ATOM 637 O O . ASN A 1 84 ? -2.653 19.054 23.073 1.00 84.69 84 ASN A O 1
ATOM 641 N N . ASN A 1 85 ? -0.689 18.104 23.658 1.00 86.00 85 ASN A N 1
ATOM 642 C CA . ASN A 1 85 ? -1.217 16.782 24.020 1.00 86.00 85 ASN A CA 1
ATOM 643 C C . ASN A 1 85 ? -2.090 16.132 22.934 1.00 86.00 85 ASN A C 1
ATOM 645 O O . ASN A 1 85 ? -3.169 15.618 23.209 1.00 86.00 85 ASN A O 1
ATOM 649 N N . VAL A 1 86 ? -1.625 16.139 21.686 1.00 87.75 86 VAL A N 1
ATOM 650 C CA . VAL A 1 86 ? -2.303 15.448 20.585 1.00 87.75 86 VAL A CA 1
ATOM 651 C C . VAL A 1 86 ? -1.915 13.970 20.603 1.00 87.75 86 VAL A C 1
ATOM 653 O O . VAL A 1 86 ? -0.720 13.676 20.515 1.00 87.75 86 VAL A O 1
ATOM 656 N N . PRO A 1 87 ? -2.872 13.031 20.694 1.00 88.62 87 PRO A N 1
ATOM 657 C CA . PRO A 1 87 ? -2.561 11.612 20.644 1.00 88.62 87 PRO A CA 1
ATOM 658 C C . PRO A 1 87 ? -2.043 11.222 19.253 1.00 88.62 87 PRO A C 1
ATOM 660 O O . PRO A 1 87 ? -2.684 11.426 18.216 1.00 88.62 87 PRO A O 1
ATOM 663 N N . GLU A 1 88 ? -0.849 10.649 19.242 1.00 90.44 88 GLU A N 1
ATOM 664 C CA . GLU A 1 88 ? -0.209 10.024 18.102 1.00 90.44 88 GLU A CA 1
ATOM 665 C C . GLU A 1 88 ? -0.212 8.510 18.288 1.00 90.44 88 GLU A C 1
ATOM 667 O O . GLU A 1 88 ? 0.367 7.959 19.225 1.00 90.44 88 GLU A O 1
ATOM 672 N N . TYR A 1 89 ? -0.869 7.839 17.358 1.00 90.50 89 TYR A N 1
ATOM 673 C CA . TYR A 1 89 ? -0.993 6.399 17.332 1.00 90.50 89 TYR A CA 1
ATOM 674 C C . TYR A 1 89 ? 0.037 5.820 16.380 1.00 90.50 89 TYR A C 1
ATOM 676 O O . TYR A 1 89 ? 0.195 6.295 15.252 1.00 90.50 89 TYR A O 1
ATOM 684 N N . GLN A 1 90 ? 0.687 4.752 16.820 1.00 92.44 90 GLN A N 1
ATOM 685 C CA . GLN A 1 90 ? 1.614 3.981 16.015 1.00 92.44 90 GLN A CA 1
ATOM 686 C C . GLN A 1 90 ? 1.180 2.516 16.010 1.00 92.44 90 GLN A C 1
ATOM 688 O O . GLN A 1 90 ? 1.103 1.869 17.053 1.00 92.44 90 GLN A O 1
ATOM 693 N N . LEU A 1 91 ? 0.931 1.995 14.811 1.00 94.12 91 LEU A N 1
ATOM 694 C CA . LEU A 1 91 ? 0.733 0.574 14.548 1.00 94.12 91 LEU A CA 1
ATOM 695 C C . LEU A 1 91 ? 2.004 0.005 13.927 1.00 94.12 91 LEU A C 1
ATOM 697 O O . LEU A 1 91 ? 2.490 0.554 12.937 1.00 94.12 91 LEU A O 1
ATOM 701 N N . VAL A 1 92 ? 2.519 -1.094 14.468 1.00 95.44 92 VAL A N 1
ATOM 702 C CA . VAL A 1 92 ? 3.647 -1.837 13.901 1.00 95.44 92 VAL A CA 1
ATOM 703 C C . VAL A 1 92 ? 3.154 -3.197 13.434 1.00 95.44 92 VAL A C 1
ATOM 705 O O . VAL A 1 92 ? 2.544 -3.947 14.197 1.00 95.44 92 VAL A O 1
ATOM 708 N N . VAL A 1 93 ? 3.414 -3.491 12.163 1.00 96.62 93 VAL A N 1
ATOM 709 C CA . VAL A 1 93 ? 3.140 -4.786 11.545 1.00 96.62 93 VAL A CA 1
ATOM 710 C C . VAL A 1 93 ? 4.455 -5.371 11.063 1.00 96.62 93 VAL A C 1
ATOM 712 O O . VAL A 1 93 ? 5.180 -4.714 10.314 1.00 96.62 93 VAL A O 1
ATOM 715 N N . THR A 1 94 ? 4.748 -6.600 11.464 1.00 97.19 94 THR A N 1
ATOM 716 C CA . THR A 1 94 ? 5.952 -7.317 11.040 1.00 97.19 94 THR A CA 1
ATOM 717 C C . THR A 1 94 ? 5.605 -8.284 9.915 1.00 97.19 94 THR A C 1
ATOM 719 O O . THR A 1 94 ? 4.638 -9.042 10.014 1.00 97.19 94 THR A O 1
ATOM 722 N N . ASP A 1 95 ? 6.364 -8.226 8.822 1.00 94.56 95 ASP A N 1
ATOM 723 C CA . ASP A 1 95 ? 6.207 -9.142 7.692 1.00 94.56 95 ASP A CA 1
ATOM 724 C C . ASP A 1 95 ? 6.887 -10.511 7.963 1.00 94.56 95 ASP A C 1
ATOM 726 O O . ASP A 1 95 ? 7.687 -10.635 8.892 1.00 94.56 95 ASP A O 1
ATOM 730 N N . PRO A 1 96 ? 6.622 -11.558 7.154 1.00 92.69 96 PRO A N 1
ATOM 731 C CA . PRO A 1 96 ? 7.246 -12.875 7.289 1.00 92.69 96 PRO A CA 1
ATOM 732 C C . PRO A 1 96 ? 8.772 -12.877 7.190 1.00 92.69 96 PRO A C 1
ATOM 734 O O . PRO A 1 96 ? 9.404 -13.873 7.523 1.00 92.69 96 PRO A O 1
ATOM 737 N N . ARG A 1 97 ? 9.374 -11.788 6.700 1.00 92.69 97 ARG A N 1
ATOM 738 C CA . ARG A 1 97 ? 10.827 -11.610 6.597 1.00 92.69 97 ARG A CA 1
ATOM 739 C C . ARG A 1 97 ? 11.397 -10.867 7.810 1.00 92.69 97 ARG A C 1
ATOM 741 O O . ARG A 1 97 ? 12.570 -10.509 7.790 1.00 92.69 97 ARG A O 1
ATOM 748 N N . GLY A 1 98 ? 10.582 -10.595 8.831 1.00 92.75 98 GLY A N 1
ATOM 749 C CA . GLY A 1 98 ? 10.976 -9.870 10.036 1.00 92.75 98 GLY A CA 1
ATOM 750 C C . GLY A 1 98 ? 11.075 -8.352 9.859 1.00 92.75 98 GLY A C 1
ATOM 751 O O . GLY A 1 98 ? 11.583 -7.671 10.746 1.00 92.75 98 GLY A O 1
ATOM 752 N N . ARG A 1 99 ? 10.615 -7.785 8.736 1.00 93.50 99 ARG A N 1
ATOM 753 C CA . ARG A 1 99 ? 10.661 -6.334 8.508 1.00 93.50 99 ARG A CA 1
ATOM 754 C C . ARG A 1 99 ? 9.473 -5.656 9.171 1.00 93.50 99 ARG A C 1
ATOM 756 O O . ARG A 1 99 ? 8.325 -6.041 8.957 1.00 93.50 99 ARG A O 1
ATOM 763 N N . GLU A 1 100 ? 9.754 -4.602 9.928 1.00 95.31 100 GLU A N 1
ATOM 764 C CA . GLU A 1 100 ? 8.725 -3.793 10.575 1.00 95.31 100 GLU A CA 1
ATOM 765 C C . GLU A 1 100 ? 8.183 -2.702 9.646 1.00 95.31 100 GLU A C 1
ATOM 767 O O . GLU A 1 100 ? 8.923 -1.909 9.056 1.00 95.31 100 GLU A O 1
ATOM 772 N N . HIS A 1 101 ? 6.860 -2.608 9.580 1.00 93.12 101 HIS A N 1
ATOM 773 C CA . HIS A 1 101 ? 6.126 -1.579 8.862 1.00 93.12 101 HIS A CA 1
ATOM 774 C C . HIS A 1 101 ? 5.295 -0.763 9.852 1.00 93.12 101 HIS A C 1
ATOM 776 O O . HIS A 1 101 ? 4.379 -1.288 10.484 1.00 93.12 101 HIS A O 1
ATOM 782 N N . ARG A 1 102 ? 5.604 0.534 9.976 1.00 92.50 102 ARG A N 1
ATOM 783 C CA . ARG A 1 102 ? 4.916 1.446 10.902 1.00 92.50 102 ARG A CA 1
ATOM 784 C C . ARG A 1 102 ? 3.859 2.283 10.172 1.00 92.50 102 ARG A C 1
ATOM 786 O O . ARG A 1 102 ? 4.183 2.948 9.189 1.00 92.50 102 ARG A O 1
ATOM 793 N N . ASP A 1 103 ? 2.620 2.292 10.665 1.00 90.06 103 ASP A N 1
ATOM 794 C CA . ASP A 1 103 ? 1.606 3.307 10.328 1.00 90.06 103 ASP A CA 1
ATOM 795 C C . ASP A 1 103 ? 1.459 4.255 11.519 1.00 90.06 103 ASP A C 1
ATOM 797 O O . ASP A 1 103 ? 0.984 3.860 12.583 1.00 90.06 103 ASP A O 1
ATOM 801 N N . VAL A 1 104 ? 1.900 5.499 11.336 1.00 88.75 104 VAL A N 1
ATOM 802 C CA . VAL A 1 104 ? 1.865 6.548 12.360 1.00 88.75 104 VAL A CA 1
ATOM 803 C C . VAL A 1 104 ? 0.853 7.603 11.955 1.00 88.75 104 VAL A C 1
ATOM 805 O O . VAL A 1 104 ? 0.836 8.060 10.805 1.00 88.75 104 VAL A O 1
ATOM 808 N N . PHE A 1 105 ? 0.002 8.012 12.891 1.00 86.31 105 PHE A N 1
ATOM 809 C CA . PHE A 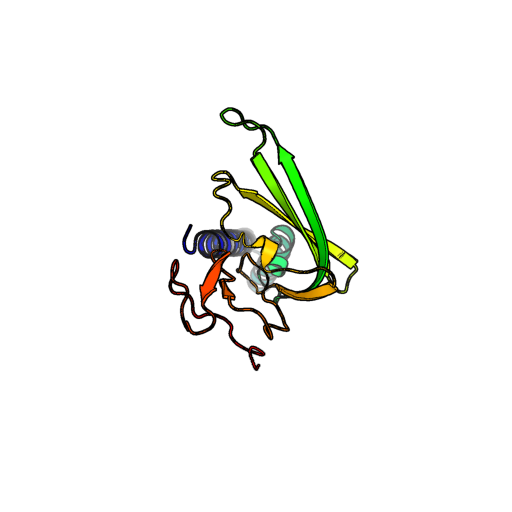1 105 ? -0.956 9.070 12.632 1.00 86.31 105 PHE A CA 1
ATOM 810 C C . PHE A 1 105 ? -1.429 9.796 13.885 1.00 86.31 105 PHE A C 1
ATOM 812 O O . PHE A 1 105 ? -1.483 9.241 14.974 1.00 86.31 105 PHE A O 1
ATOM 819 N N . LEU A 1 106 ? -1.842 11.042 13.678 1.00 85.75 106 LEU A N 1
ATOM 820 C CA . LEU A 1 106 ? -2.354 11.925 14.717 1.00 85.75 106 LEU A CA 1
ATOM 821 C C . LEU A 1 106 ? -3.879 11.907 14.714 1.00 85.75 106 LEU A C 1
ATOM 823 O O . LEU A 1 106 ? -4.483 12.063 13.646 1.00 85.75 106 LEU A O 1
ATOM 827 N N . ASP A 1 107 ? -4.485 11.792 15.890 1.00 83.19 107 ASP A N 1
ATOM 828 C CA . ASP A 1 107 ? -5.883 12.164 16.083 1.00 83.19 107 ASP A CA 1
ATOM 829 C C . ASP A 1 107 ? -5.947 13.605 16.600 1.00 83.19 107 ASP A C 1
ATOM 831 O O . ASP A 1 107 ? -5.826 13.899 17.786 1.00 83.19 107 ASP A O 1
ATOM 835 N N . LYS A 1 108 ? -6.073 14.536 15.652 1.00 77.94 108 LYS A N 1
ATOM 836 C CA . LYS A 1 108 ? -6.117 15.973 15.945 1.00 77.94 108 LYS A CA 1
ATOM 837 C C . LYS A 1 108 ? -7.422 16.398 16.605 1.00 77.94 108 LYS A C 1
ATOM 839 O O . LYS A 1 108 ? -7.439 17.435 17.271 1.00 77.94 108 LYS A O 1
ATOM 844 N N . GLU A 1 109 ? -8.497 15.653 16.379 1.00 72.19 109 GLU A N 1
ATOM 845 C CA . GLU A 1 109 ? -9.812 15.995 16.910 1.00 72.19 109 GLU A CA 1
ATOM 846 C C . GLU A 1 109 ? -9.932 15.525 18.358 1.00 72.19 109 GLU A C 1
ATOM 848 O O . GLU A 1 109 ? -10.476 16.275 19.162 1.00 72.19 109 GLU A O 1
ATOM 853 N N . ASP A 1 110 ? -9.346 14.369 18.702 1.00 68.25 110 ASP A N 1
ATOM 854 C CA . ASP A 1 110 ? -9.407 13.759 20.042 1.00 68.25 110 ASP A CA 1
ATOM 855 C C . ASP A 1 110 ? -10.842 13.759 20.597 1.00 68.25 110 ASP A C 1
ATOM 857 O O . ASP A 1 110 ? -11.141 14.132 21.729 1.00 68.25 110 ASP A O 1
ATOM 861 N N . ASN A 1 111 ? -11.788 13.408 19.727 1.00 68.56 111 ASN A N 1
ATOM 862 C CA . ASN A 1 111 ? -13.220 13.508 19.997 1.00 68.56 111 ASN A CA 1
ATOM 863 C C . ASN A 1 111 ? -13.778 12.245 20.677 1.00 68.56 111 ASN A C 1
ATOM 865 O O . ASN A 1 111 ? -14.989 12.020 20.640 1.00 68.56 111 ASN A O 1
ATOM 869 N N . ARG A 1 112 ? -12.903 11.411 21.265 1.00 63.12 112 ARG A N 1
ATOM 870 C CA . ARG A 1 112 ? -13.225 10.109 21.881 1.00 63.12 112 ARG A CA 1
ATOM 871 C C . ARG A 1 112 ? -13.999 9.145 20.968 1.00 63.12 112 ARG A C 1
ATOM 873 O O . ARG A 1 112 ? -14.638 8.215 21.457 1.00 63.12 112 ARG A O 1
ATOM 880 N N . LYS A 1 113 ? -13.983 9.349 19.647 1.00 65.19 113 LYS A N 1
ATOM 881 C CA . LYS A 1 113 ? -14.561 8.385 18.706 1.00 65.19 113 LYS A CA 1
ATOM 882 C C . LYS A 1 113 ? -13.596 7.227 18.511 1.00 65.19 113 LYS A C 1
ATOM 884 O O . LYS A 1 113 ? -12.389 7.441 18.457 1.00 65.19 113 LYS A O 1
ATOM 889 N N . LEU A 1 114 ? -14.168 6.037 18.316 1.00 64.31 114 LEU A N 1
ATOM 890 C CA . LEU A 1 114 ? -13.452 4.833 17.900 1.00 64.31 114 LEU A CA 1
ATOM 891 C C . LEU A 1 114 ? -12.474 5.168 16.777 1.00 64.31 114 LEU A C 1
ATOM 893 O O . LEU A 1 114 ? -12.860 5.484 15.644 1.00 64.31 114 LEU A O 1
ATOM 897 N N . ASN A 1 115 ? -11.196 5.107 17.114 1.00 75.81 115 ASN A N 1
ATOM 898 C CA . ASN A 1 115 ? -10.136 5.381 16.176 1.00 75.81 115 ASN A CA 1
ATOM 899 C C . ASN A 1 115 ? -9.810 4.095 15.405 1.00 75.81 115 ASN A C 1
ATOM 901 O O . ASN A 1 115 ? -9.858 2.990 15.937 1.00 75.81 115 ASN A O 1
ATOM 905 N N . ARG A 1 116 ? -9.407 4.212 14.137 1.00 82.25 116 ARG A N 1
ATOM 906 C CA . ARG A 1 116 ? -8.974 3.078 13.307 1.00 82.25 116 ARG A CA 1
ATOM 907 C C . ARG A 1 116 ? -7.881 2.209 13.939 1.00 82.25 116 ARG A C 1
ATOM 909 O O . ARG A 1 116 ? -7.700 1.083 13.502 1.00 82.25 116 ARG A O 1
ATOM 916 N N . ILE A 1 117 ? -7.134 2.713 14.924 1.00 84.31 117 ILE A N 1
ATOM 917 C CA . ILE A 1 117 ? -6.159 1.906 15.667 1.00 84.31 117 ILE A CA 1
ATOM 918 C C . ILE A 1 117 ? -6.843 0.848 16.544 1.00 84.31 117 ILE A C 1
ATOM 920 O O . ILE A 1 117 ? -6.307 -0.239 16.713 1.00 84.31 117 ILE A O 1
ATOM 924 N N . GLU A 1 118 ? -8.026 1.142 17.089 1.00 85.50 118 GLU A N 1
ATOM 925 C CA . GLU A 1 118 ? -8.848 0.230 17.900 1.00 85.50 118 GLU A CA 1
ATOM 926 C C . GLU A 1 118 ? -9.393 -0.925 17.079 1.00 85.50 118 GLU A C 1
ATOM 928 O O . GLU A 1 118 ? -9.777 -1.948 17.633 1.00 85.50 118 GLU A O 1
ATOM 933 N N . TYR A 1 119 ? -9.362 -0.788 15.754 1.00 87.81 119 TYR A N 1
ATOM 934 C CA . TYR A 1 119 ? -9.632 -1.909 14.886 1.00 87.81 119 TYR A CA 1
ATOM 935 C C . TYR A 1 119 ? -8.624 -3.027 15.113 1.00 87.81 119 TYR A C 1
ATOM 937 O O . TYR A 1 119 ? -9.076 -4.151 15.166 1.00 87.81 119 TYR A O 1
ATOM 945 N N . TYR A 1 120 ? -7.325 -2.755 15.275 1.00 90.81 120 TYR A N 1
ATOM 946 C CA . TYR A 1 120 ? -6.275 -3.779 15.342 1.00 90.81 120 TYR A CA 1
ATOM 947 C C . TYR A 1 120 ? -5.883 -4.143 16.779 1.00 90.81 120 TYR A C 1
ATOM 949 O O . TYR A 1 120 ? -5.680 -3.252 17.615 1.00 90.81 120 TYR A O 1
ATOM 957 N N . ASP A 1 121 ? -5.683 -5.439 17.001 1.00 91.19 121 ASP A N 1
ATOM 958 C CA . ASP A 1 121 ? -5.206 -6.043 18.241 1.00 91.19 121 ASP A CA 1
ATOM 959 C C . ASP A 1 121 ? -3.848 -6.729 18.023 1.00 91.19 121 ASP A C 1
ATOM 961 O O . ASP A 1 121 ? -3.480 -7.122 16.913 1.00 91.19 121 ASP A O 1
ATOM 965 N N . HIS A 1 122 ? -3.059 -6.829 19.092 1.00 93.56 122 HIS A N 1
ATOM 966 C CA . HIS A 1 122 ? -1.748 -7.473 19.048 1.00 93.56 122 HIS A CA 1
ATOM 967 C C . HIS A 1 122 ? -1.881 -8.968 18.713 1.00 93.56 122 HIS A C 1
ATOM 969 O O . HIS A 1 122 ? -2.744 -9.653 19.252 1.00 93.56 122 HIS A O 1
ATOM 975 N N . GLY A 1 123 ? -0.996 -9.486 17.858 1.00 94.44 123 GLY A N 1
ATOM 976 C CA . GLY A 1 123 ? -0.990 -10.886 17.422 1.00 94.44 123 GLY A CA 1
ATOM 977 C C . GLY A 1 123 ? -1.921 -11.184 16.245 1.00 94.44 123 GLY A C 1
ATOM 978 O O . GLY A 1 123 ? -1.875 -12.281 15.690 1.00 94.44 123 GLY A O 1
ATOM 979 N N . GLU A 1 124 ? -2.730 -10.220 15.806 1.00 93.25 124 GLU A N 1
ATOM 980 C CA . GLU A 1 124 ? -3.629 -10.436 14.680 1.00 93.25 124 GLU A CA 1
ATOM 981 C C . GLU A 1 124 ? -2.886 -10.502 13.350 1.00 93.25 124 GLU A C 1
ATOM 983 O O . GLU A 1 124 ? -1.990 -9.703 13.051 1.00 93.25 124 GLU A O 1
ATOM 988 N N . ARG A 1 125 ? -3.331 -11.436 12.508 1.00 95.00 125 ARG A N 1
ATOM 989 C CA . ARG A 1 125 ? -2.878 -11.543 11.127 1.00 95.00 125 ARG A CA 1
ATOM 990 C C . ARG A 1 125 ? -3.559 -10.484 10.275 1.00 95.00 125 ARG A C 1
ATOM 992 O O . ARG A 1 125 ? -4.788 -10.364 10.255 1.00 95.00 125 ARG A O 1
ATOM 999 N N . VAL A 1 126 ? -2.756 -9.772 9.496 1.00 95.25 126 VAL A N 1
ATOM 1000 C CA . VAL A 1 126 ? -3.219 -8.724 8.588 1.00 95.25 126 VAL A CA 1
ATOM 1001 C C . VAL A 1 126 ? -2.575 -8.846 7.211 1.00 95.25 126 VAL A C 1
ATOM 1003 O O . VAL A 1 126 ? -1.473 -9.366 7.069 1.00 95.25 126 VAL A O 1
ATOM 1006 N N . ARG A 1 127 ? -3.250 -8.339 6.182 1.00 94.12 127 ARG A N 1
ATOM 1007 C CA . ARG A 1 127 ? -2.775 -8.272 4.802 1.00 94.12 127 ARG A CA 1
ATOM 1008 C C . ARG A 1 127 ? -2.673 -6.834 4.338 1.00 94.12 127 ARG A C 1
ATOM 1010 O O . ARG A 1 127 ? -3.611 -6.042 4.434 1.00 94.12 127 ARG A O 1
ATOM 1017 N N . ARG A 1 128 ? -1.529 -6.490 3.764 1.00 92.69 128 ARG A N 1
ATOM 1018 C CA . ARG A 1 128 ? -1.326 -5.240 3.047 1.00 92.69 128 ARG A CA 1
ATOM 1019 C C . ARG A 1 128 ? -1.627 -5.440 1.571 1.00 92.69 128 ARG A C 1
ATOM 1021 O O . ARG A 1 128 ? -0.865 -6.102 0.884 1.00 92.69 128 ARG A O 1
ATOM 1028 N N . HIS A 1 129 ? -2.669 -4.797 1.051 1.00 91.06 129 HIS A N 1
ATOM 1029 C CA . HIS A 1 129 ? -2.957 -4.801 -0.389 1.00 91.06 129 HIS A CA 1
ATOM 1030 C C . HIS A 1 129 ? -2.144 -3.763 -1.162 1.00 91.06 129 HIS A C 1
ATOM 1032 O O . HIS A 1 129 ? -1.917 -2.642 -0.693 1.00 91.06 129 HIS A O 1
ATOM 1038 N N . ARG A 1 130 ? -1.731 -4.122 -2.384 1.00 89.19 130 ARG A N 1
ATOM 1039 C CA . ARG A 1 130 ? -0.986 -3.231 -3.282 1.00 89.19 130 ARG A CA 1
ATOM 1040 C C . ARG A 1 130 ? -1.793 -1.964 -3.568 1.00 89.19 130 ARG A C 1
ATOM 1042 O O . ARG A 1 130 ? -2.956 -2.034 -3.945 1.00 89.19 130 ARG A O 1
ATOM 1049 N N . GLY A 1 131 ? -1.165 -0.799 -3.416 1.00 85.94 131 GLY A N 1
ATOM 1050 C CA . GLY A 1 131 ? -1.798 0.491 -3.711 1.00 85.94 131 GLY A CA 1
ATOM 1051 C C . GLY A 1 131 ? -2.832 0.966 -2.680 1.00 85.94 131 GLY A C 1
ATOM 1052 O O . GLY A 1 131 ? -3.395 2.045 -2.859 1.00 85.94 131 GLY A O 1
ATOM 1053 N N . PHE A 1 132 ? -3.036 0.225 -1.587 1.00 89.38 132 PHE A N 1
ATOM 1054 C CA . PHE A 1 132 ? -3.893 0.621 -0.466 1.00 89.38 132 PHE A CA 1
ATOM 1055 C C . PHE A 1 132 ? -3.069 1.050 0.744 1.00 89.38 132 PHE A C 1
ATOM 1057 O O . PHE A 1 132 ? -1.898 0.679 0.863 1.00 89.38 132 PHE A O 1
ATOM 1064 N N . LYS A 1 133 ? -3.653 1.889 1.612 1.00 87.25 133 LYS A N 1
ATOM 1065 C CA . LYS A 1 133 ? -2.947 2.494 2.751 1.00 87.25 133 LYS A CA 1
ATOM 1066 C C . LYS A 1 133 ? -3.071 1.682 4.033 1.00 87.25 133 LYS A C 1
ATOM 1068 O O . LYS A 1 133 ? -2.123 1.673 4.813 1.00 87.25 133 LYS A O 1
ATOM 1073 N N . TYR A 1 134 ? -4.220 1.073 4.272 1.00 91.06 134 TYR A N 1
ATOM 1074 C CA . TYR A 1 134 ? -4.513 0.405 5.534 1.00 91.06 134 TYR A CA 1
ATOM 1075 C C . TYR A 1 134 ? -4.489 -1.107 5.353 1.00 91.06 134 TYR A C 1
ATOM 1077 O O . TYR A 1 134 ? -4.597 -1.610 4.232 1.00 91.06 134 TYR A O 1
ATOM 1085 N N . PHE A 1 135 ? -4.272 -1.814 6.455 1.00 93.06 135 PHE A N 1
ATOM 1086 C CA . PHE A 1 135 ? -4.203 -3.263 6.456 1.00 93.06 135 PHE A CA 1
ATOM 1087 C C . PHE A 1 135 ? -5.612 -3.854 6.521 1.00 93.06 135 PHE A C 1
ATOM 1089 O O . PHE A 1 135 ? -6.508 -3.311 7.163 1.00 93.06 135 PHE A O 1
ATOM 1096 N N . 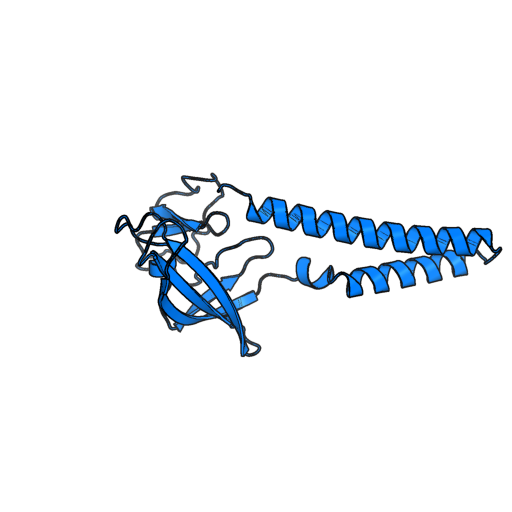GLU A 1 136 ? -5.814 -4.967 5.837 1.00 91.62 136 GLU A N 1
ATOM 1097 C CA . GLU A 1 136 ? -7.000 -5.790 6.010 1.00 91.62 136 GLU A CA 1
ATOM 1098 C C . GLU A 1 136 ? -6.722 -6.839 7.085 1.00 91.62 136 GLU A C 1
ATOM 1100 O O . GLU A 1 136 ? -5.651 -7.433 7.084 1.00 91.62 136 GLU A O 1
ATOM 1105 N N . LYS A 1 137 ? -7.663 -7.112 7.985 1.00 91.69 137 LYS A N 1
ATOM 1106 C CA . LYS A 1 137 ? -7.558 -8.281 8.864 1.00 91.69 137 LYS A CA 1
ATOM 1107 C C . LYS A 1 137 ? -7.939 -9.568 8.147 1.00 91.69 137 LYS A C 1
ATOM 1109 O O . LYS A 1 137 ? -8.887 -9.572 7.362 1.00 91.69 137 LYS A O 1
ATOM 1114 N N . PHE A 1 138 ? -7.257 -10.659 8.481 1.00 90.44 138 PHE A N 1
ATOM 1115 C CA . PHE A 1 138 ? -7.660 -11.994 8.033 1.00 90.44 138 PHE A CA 1
ATOM 1116 C C . PHE A 1 138 ? -8.940 -12.458 8.718 1.00 90.44 138 PHE A C 1
ATOM 1118 O O . PHE A 1 138 ? -9.874 -12.867 8.033 1.00 90.44 138 PHE A O 1
ATOM 1125 N N . ASP A 1 139 ? -8.975 -12.352 10.045 1.00 88.94 139 ASP A N 1
ATOM 1126 C CA . ASP A 1 139 ? -10.138 -12.669 10.861 1.00 88.94 139 ASP A CA 1
ATOM 1127 C C . ASP A 1 139 ? -10.898 -11.382 11.199 1.00 88.94 139 ASP A C 1
ATOM 1129 O O . ASP A 1 139 ? -10.343 -10.424 11.747 1.00 88.94 139 ASP A O 1
ATOM 1133 N N . LYS A 1 140 ? -12.166 -11.335 10.793 1.00 85.56 140 LYS A N 1
ATOM 1134 C CA . LYS A 1 140 ? -13.077 -10.214 11.041 1.00 85.56 140 LYS A CA 1
ATOM 1135 C C . LYS A 1 140 ? -14.271 -10.656 11.892 1.00 85.56 140 LYS A C 1
ATOM 1137 O O . LYS A 1 140 ? -15.215 -9.869 12.051 1.00 85.56 140 LYS A O 1
ATOM 1142 N N . SER A 1 141 ? -14.241 -11.883 12.417 1.00 78.75 141 SER A N 1
ATOM 1143 C CA . SER A 1 141 ? -15.220 -12.394 13.370 1.00 78.75 141 SER A CA 1
ATOM 1144 C C . SER A 1 141 ? -15.239 -11.513 14.628 1.00 78.75 141 SER A C 1
ATOM 1146 O O . SER A 1 141 ? -14.293 -10.780 14.934 1.00 78.75 141 SER A O 1
ATOM 1148 N N . GLY A 1 142 ? -16.390 -11.444 15.296 1.00 72.62 142 GLY A N 1
ATOM 1149 C CA . GLY A 1 142 ? -16.559 -10.680 16.540 1.00 72.62 142 GLY A CA 1
ATOM 1150 C C . GLY A 1 142 ? -16.469 -9.144 16.453 1.00 72.62 142 GLY A C 1
ATOM 1151 O O . GLY A 1 142 ? -16.733 -8.467 17.446 1.00 72.62 142 GLY A O 1
ATOM 1152 N N . LYS A 1 143 ? -16.136 -8.539 15.302 1.00 70.12 143 LYS A N 1
ATOM 1153 C CA . LYS A 1 143 ? -16.045 -7.071 15.169 1.00 70.12 143 LYS A CA 1
ATOM 1154 C C . LYS A 1 143 ? -17.310 -6.479 14.546 1.00 70.12 143 LYS A C 1
ATOM 1156 O O . LYS A 1 143 ? -17.735 -6.867 13.462 1.00 70.12 143 LYS A O 1
ATOM 1161 N N . LEU A 1 144 ? -17.869 -5.453 15.194 1.00 81.19 144 LEU A N 1
ATOM 1162 C CA . LEU A 1 144 ? -19.051 -4.712 14.716 1.00 81.19 144 LEU A CA 1
ATOM 1163 C C . LEU A 1 144 ? -18.758 -3.784 13.522 1.00 81.19 144 LEU A C 1
ATOM 1165 O O . LEU A 1 144 ? -19.682 -3.268 12.887 1.00 81.19 144 LEU A O 1
ATOM 1169 N N . SER A 1 145 ? -17.479 -3.566 13.204 1.00 87.81 145 SER A N 1
ATOM 1170 C CA . SER A 1 145 ? -17.051 -2.673 12.130 1.00 87.81 145 SER A CA 1
ATOM 1171 C C . SER A 1 145 ? -15.934 -3.261 11.271 1.00 87.81 145 SER A C 1
ATOM 1173 O O . SER A 1 145 ? -15.168 -4.112 11.715 1.00 87.81 145 SER A O 1
ATOM 1175 N N . VAL A 1 146 ? -15.848 -2.789 10.028 1.00 89.69 146 VAL A N 1
ATOM 1176 C CA . VAL A 1 146 ? -14.830 -3.144 9.035 1.00 89.69 146 VAL A CA 1
ATOM 1177 C C . VAL A 1 146 ? -14.124 -1.872 8.582 1.00 89.69 146 VAL A C 1
ATOM 1179 O O . VAL A 1 146 ? -14.767 -0.878 8.222 1.00 89.69 146 VAL A O 1
ATOM 1182 N N . ILE A 1 147 ? -12.792 -1.890 8.581 1.00 91.38 147 ILE A N 1
ATOM 1183 C CA . ILE A 1 147 ? -12.001 -0.761 8.096 1.00 91.38 147 ILE A CA 1
ATOM 1184 C C . ILE A 1 147 ? -11.995 -0.714 6.564 1.00 91.38 147 ILE A C 1
ATOM 1186 O O . ILE A 1 147 ? -11.818 -1.719 5.879 1.00 91.38 147 ILE A O 1
ATOM 1190 N N . CYS A 1 148 ? -12.142 0.480 5.998 1.00 91.12 148 CYS A N 1
ATOM 1191 C CA . CYS A 1 148 ? -11.862 0.692 4.586 1.00 91.12 148 CYS A CA 1
ATOM 1192 C C . CYS A 1 148 ? -10.347 0.765 4.350 1.00 91.12 148 CYS A C 1
ATOM 1194 O O . CYS A 1 148 ? -9.688 1.689 4.829 1.00 91.12 148 CYS A O 1
ATOM 1196 N N . ILE A 1 149 ? -9.802 -0.147 3.543 1.00 91.31 149 ILE A N 1
ATOM 1197 C CA . ILE A 1 149 ? -8.357 -0.217 3.268 1.00 91.31 149 ILE A CA 1
ATOM 1198 C C . ILE A 1 149 ? -7.790 0.990 2.489 1.00 91.31 149 ILE A C 1
ATOM 1200 O O . ILE A 1 149 ? -6.580 1.229 2.488 1.00 91.31 149 ILE A O 1
ATOM 1204 N N . ASP A 1 150 ? -8.653 1.785 1.848 1.00 89.06 150 ASP A N 1
ATOM 1205 C CA . ASP A 1 150 ? -8.266 3.007 1.128 1.00 89.06 150 ASP A CA 1
ATOM 1206 C C . ASP A 1 150 ? -8.232 4.238 2.040 1.00 89.06 150 ASP A C 1
ATOM 1208 O O . ASP A 1 150 ? -7.193 4.884 2.171 1.00 89.06 150 ASP A O 1
ATOM 1212 N N . CYS A 1 151 ? -9.353 4.558 2.695 1.00 87.44 151 CYS A N 1
ATOM 1213 C CA . CYS A 1 151 ? -9.499 5.808 3.448 1.00 87.44 151 CYS A CA 1
ATOM 1214 C C . CYS A 1 151 ? -9.451 5.647 4.975 1.00 87.44 151 CYS A C 1
ATOM 1216 O O . CYS A 1 151 ? -9.452 6.651 5.683 1.00 87.44 151 CYS A O 1
ATOM 1218 N N . GLY A 1 152 ? -9.421 4.414 5.489 1.00 87.94 152 GLY A N 1
ATOM 1219 C CA . GLY A 1 152 ? -9.275 4.117 6.917 1.00 87.94 152 GLY A CA 1
ATOM 1220 C C . GLY A 1 152 ? -10.540 4.338 7.743 1.00 87.94 152 GLY A C 1
ATOM 1221 O O . GLY A 1 152 ? -10.491 4.251 8.965 1.00 87.94 152 GLY A O 1
ATOM 1222 N N . THR A 1 153 ? -11.667 4.645 7.098 1.00 88.88 153 THR A N 1
ATOM 1223 C CA . THR A 1 153 ? -12.958 4.819 7.771 1.00 88.88 153 THR A CA 1
ATOM 1224 C C . THR A 1 153 ? -13.458 3.471 8.285 1.00 88.88 153 THR A C 1
ATOM 1226 O O . THR A 1 153 ? -13.480 2.503 7.522 1.00 88.88 153 THR A O 1
ATOM 1229 N N . LEU A 1 154 ? -13.873 3.418 9.552 1.00 90.19 154 LEU A N 1
ATOM 1230 C CA . LEU A 1 154 ? -14.582 2.275 10.124 1.00 90.19 154 LEU A CA 1
ATOM 1231 C C . LEU A 1 154 ? -16.038 2.311 9.667 1.00 90.19 154 LEU A C 1
ATOM 1233 O O . LEU A 1 154 ? -16.711 3.334 9.777 1.00 90.19 154 LEU A O 1
ATOM 1237 N N . ASN A 1 155 ? -16.506 1.202 9.112 1.00 90.75 155 ASN A N 1
ATOM 1238 C CA . ASN A 1 155 ? -17.853 1.064 8.579 1.00 90.75 155 ASN A CA 1
ATOM 1239 C C . ASN A 1 155 ? -18.607 -0.010 9.355 1.00 90.75 155 ASN A C 1
ATOM 1241 O O . ASN A 1 155 ? -17.987 -1.008 9.712 1.00 90.75 155 ASN A O 1
ATOM 1245 N N . PRO A 1 156 ? -19.926 0.132 9.565 1.00 89.56 156 PRO A N 1
ATOM 1246 C CA . PRO A 1 156 ? -20.743 -0.952 10.092 1.00 89.56 156 PRO A CA 1
ATOM 1247 C C . PRO A 1 156 ? -20.597 -2.209 9.237 1.00 89.56 156 PRO A C 1
ATOM 1249 O O . PRO A 1 156 ? -20.584 -2.137 8.006 1.00 89.56 156 PRO A O 1
ATOM 1252 N N . ARG A 1 157 ? -20.517 -3.360 9.898 1.00 86.06 157 ARG A N 1
ATOM 1253 C CA . ARG A 1 157 ? -20.281 -4.669 9.280 1.00 86.06 157 ARG A CA 1
ATOM 1254 C C . ARG A 1 157 ? -21.285 -5.058 8.190 1.00 86.06 157 ARG A C 1
ATOM 1256 O O . ARG A 1 157 ? -20.931 -5.825 7.300 1.00 86.06 157 ARG A O 1
ATOM 1263 N N . GLN A 1 158 ? -22.516 -4.550 8.246 1.00 86.69 158 GLN A N 1
ATOM 1264 C CA . GLN A 1 158 ? -23.579 -4.851 7.280 1.00 86.69 158 GLN A CA 1
ATOM 1265 C C . GLN A 1 158 ? -23.397 -4.117 5.946 1.00 86.69 158 GLN A C 1
ATOM 1267 O O . GLN A 1 158 ? -23.985 -4.515 4.944 1.00 86.69 158 GLN A O 1
ATOM 1272 N N . ARG A 1 159 ? -22.605 -3.038 5.911 1.00 90.12 159 ARG A N 1
ATOM 1273 C CA . ARG A 1 159 ? -22.416 -2.261 4.686 1.00 90.12 159 ARG A CA 1
ATOM 1274 C C . ARG A 1 159 ? -21.517 -2.996 3.709 1.00 90.12 159 ARG A C 1
ATOM 1276 O O . ARG A 1 159 ? -20.490 -3.543 4.084 1.00 90.12 159 ARG A O 1
ATOM 1283 N N . GLU A 1 160 ? -21.852 -2.906 2.431 1.00 90.81 160 GLU A N 1
ATOM 1284 C CA . GLU A 1 160 ? -21.007 -3.409 1.343 1.00 90.81 160 GLU A CA 1
ATOM 1285 C C . GLU A 1 160 ? -20.006 -2.370 0.847 1.00 90.81 160 GLU A C 1
ATOM 1287 O O . GLU A 1 160 ? -18.959 -2.718 0.309 1.00 90.81 160 GLU A O 1
ATOM 1292 N N . ARG A 1 161 ? -20.312 -1.081 1.026 1.00 92.88 161 ARG A N 1
ATOM 1293 C CA . ARG A 1 161 ? -19.482 0.030 0.556 1.00 92.88 161 ARG A CA 1
ATOM 1294 C C . ARG A 1 161 ? -19.151 0.990 1.685 1.00 92.88 161 ARG A C 1
ATOM 1296 O O . ARG A 1 161 ? -19.964 1.253 2.573 1.00 92.88 161 ARG A O 1
ATOM 1303 N N . CYS A 1 162 ? -17.949 1.549 1.612 1.00 91.75 162 CYS A N 1
ATOM 1304 C CA . CYS A 1 162 ? -17.470 2.548 2.552 1.00 91.75 162 CYS A CA 1
ATOM 1305 C C . CYS A 1 162 ? -18.354 3.804 2.521 1.00 91.75 162 CYS A C 1
ATOM 1307 O O . CYS A 1 162 ? -18.555 4.390 1.460 1.00 91.75 162 CYS A O 1
ATOM 1309 N N . ILE A 1 163 ? -18.809 4.273 3.685 1.00 91.81 163 ILE A N 1
ATOM 1310 C CA . ILE A 1 163 ? -19.622 5.493 3.828 1.00 91.81 163 ILE A CA 1
ATOM 1311 C C . ILE A 1 163 ? -18.903 6.746 3.316 1.00 91.81 163 ILE A C 1
ATOM 1313 O O . ILE A 1 163 ? -19.537 7.708 2.898 1.00 91.81 163 ILE A O 1
ATOM 1317 N N . ASN A 1 164 ? -17.571 6.734 3.344 1.00 89.75 164 ASN A N 1
ATOM 1318 C CA . ASN A 1 164 ? -16.764 7.877 2.959 1.00 89.75 164 ASN A CA 1
ATOM 1319 C C . ASN A 1 164 ? -16.390 7.825 1.473 1.00 89.75 164 ASN A C 1
ATOM 1321 O O . ASN A 1 164 ? -16.771 8.709 0.712 1.00 89.75 164 ASN A O 1
ATOM 1325 N N . CYS A 1 165 ? -15.648 6.805 1.032 1.00 89.81 165 CYS A N 1
ATOM 1326 C CA . CYS A 1 165 ? -15.108 6.750 -0.333 1.00 89.81 165 CYS A CA 1
ATOM 1327 C C . CYS A 1 165 ? -15.853 5.814 -1.294 1.00 89.81 165 CYS A C 1
ATOM 1329 O O . CYS A 1 165 ? -15.429 5.685 -2.439 1.00 89.81 165 CYS A O 1
ATOM 1331 N N . SER A 1 166 ? -16.927 5.156 -0.846 1.00 90.56 166 SER A N 1
ATOM 1332 C CA . SER A 1 166 ? -17.739 4.224 -1.644 1.00 90.56 166 SER A CA 1
ATOM 1333 C C . SER A 1 166 ? -16.995 3.001 -2.194 1.00 90.56 166 SER A C 1
ATOM 1335 O O . SER A 1 166 ? -17.563 2.258 -2.991 1.00 90.56 166 SER A O 1
ATOM 1337 N N . LEU A 1 167 ? -15.751 2.758 -1.760 1.00 90.56 167 LEU A N 1
ATOM 1338 C CA . LEU A 1 167 ? -15.024 1.528 -2.069 1.00 90.56 167 LEU A CA 1
ATOM 1339 C C . LEU A 1 167 ? -15.763 0.328 -1.468 1.00 90.56 167 LEU A C 1
ATOM 1341 O O . LEU A 1 167 ? -16.183 0.392 -0.309 1.00 90.56 167 LEU A O 1
ATOM 1345 N N . THR A 1 168 ? -15.876 -0.756 -2.235 1.00 91.19 168 THR A N 1
ATOM 1346 C CA . THR A 1 168 ? -16.356 -2.048 -1.736 1.00 91.19 168 THR A CA 1
ATOM 1347 C C . THR A 1 168 ? -15.504 -2.504 -0.553 1.00 91.19 168 THR A C 1
ATOM 1349 O O . THR A 1 168 ? -14.274 -2.438 -0.593 1.00 91.19 168 THR A O 1
ATOM 1352 N N . LEU A 1 169 ? -16.163 -2.910 0.526 1.00 90.19 169 LEU A N 1
ATOM 1353 C CA . LEU A 1 169 ? -15.521 -3.385 1.743 1.00 90.19 169 LEU A CA 1
ATOM 1354 C C . LEU A 1 169 ? -15.160 -4.862 1.589 1.00 90.19 169 LEU A C 1
ATOM 1356 O O . LEU A 1 169 ? -15.958 -5.650 1.089 1.00 90.19 169 LEU A O 1
ATOM 1360 N N . LEU A 1 170 ? -13.964 -5.229 2.048 1.00 86.00 170 LEU A N 1
ATOM 1361 C CA . LEU A 1 170 ? -13.514 -6.618 2.066 1.00 86.00 170 LEU A CA 1
ATOM 1362 C C . LEU A 1 170 ? -14.116 -7.303 3.292 1.00 86.00 170 LEU A C 1
ATOM 1364 O O . LEU A 1 170 ? -13.787 -6.969 4.432 1.00 86.00 170 LEU A O 1
ATOM 1368 N N . ARG A 1 171 ? -15.079 -8.189 3.040 1.00 78.31 171 ARG A N 1
ATOM 1369 C CA . ARG A 1 171 ? -15.990 -8.752 4.047 1.00 78.31 171 ARG A CA 1
ATOM 1370 C C . ARG A 1 171 ? -15.812 -10.251 4.279 1.00 78.31 171 ARG A C 1
ATOM 1372 O O . ARG A 1 171 ? -16.611 -10.860 4.975 1.00 78.31 171 ARG A O 1
ATOM 1379 N N . GLU A 1 172 ? -14.775 -10.841 3.710 1.00 75.19 172 GLU A N 1
ATOM 1380 C CA . GLU A 1 172 ? -14.450 -12.255 3.894 1.00 75.19 172 GLU A CA 1
ATOM 1381 C C . GLU A 1 172 ? -14.122 -12.550 5.368 1.00 75.19 172 GLU A C 1
ATOM 1383 O O . GLU A 1 172 ? -13.570 -11.681 6.060 1.00 75.19 172 GLU A O 1
ATOM 1388 N N . ASN A 1 173 ? -14.461 -13.762 5.829 1.00 68.81 173 ASN A N 1
ATOM 1389 C CA . ASN A 1 173 ? -14.261 -14.254 7.205 1.00 68.81 173 ASN A CA 1
ATOM 1390 C C . ASN A 1 173 ? -14.893 -13.361 8.271 1.00 68.81 173 ASN A C 1
ATOM 1392 O O . ASN A 1 173 ? -14.323 -13.077 9.325 1.00 68.81 173 ASN A O 1
ATOM 1396 N N . ILE A 1 174 ? -16.073 -12.853 7.941 1.00 66.88 174 ILE A N 1
ATOM 1397 C CA . ILE A 1 174 ? -16.879 -12.084 8.864 1.00 66.88 174 ILE A CA 1
ATOM 1398 C C . ILE A 1 174 ? -17.640 -13.038 9.788 1.00 66.88 174 ILE A C 1
ATOM 1400 O O . ILE A 1 174 ? -17.762 -12.670 10.938 1.00 66.88 174 ILE A O 1
ATOM 1404 N N . GLU A 1 175 ? -18.055 -14.237 9.368 1.00 56.00 175 GLU A N 1
ATOM 1405 C CA . GLU A 1 175 ? -18.969 -15.171 10.069 1.00 56.00 175 GLU A CA 1
ATOM 1406 C C . GLU A 1 175 ? -18.895 -15.213 11.613 1.00 56.00 175 GLU A C 1
ATOM 1408 O O . GLU A 1 175 ? -17.844 -15.037 12.225 1.00 56.00 175 GLU A O 1
ATOM 1413 N N . ALA A 1 176 ? -20.092 -15.298 12.204 1.00 51.25 176 ALA A N 1
ATOM 1414 C CA . ALA A 1 176 ? -20.382 -15.084 13.621 1.00 51.25 176 ALA A CA 1
ATOM 1415 C C . ALA A 1 176 ? -19.900 -16.228 14.516 1.00 51.25 176 ALA A C 1
ATOM 1417 O O . ALA A 1 176 ? -20.007 -17.392 14.074 1.00 51.25 176 ALA A O 1
#

Secondary structure (DSSP, 8-state):
--SHHHHHHHHHHHHHHHHHHHHHHHHHHHHHHTT--HHHHHHHHHHHHHHHHHHTTHHHHHSPPEEEEEEEEEEEEEEETTEEEEEEEEEEEE-TTS-EEEEEEE-SS------TTTT--TT-EEEE-TT-SSEEES--TT-SEEE-TTT--EEETT-SB-TTT-PBP--TT---

Radius of gyration: 21.87 Å; chains: 1; bounding box: 49×40×60 Å

Foldseek 3Di:
DAQPLLVVLVVLLVVQLVVLLVQLVVQLVVCVVVPHDNVVSNVRSVVSSVVSCVVSVSVVLVDFKFKWFFADWDWDFDDDPVDGRWIKIWTWTATPVRDIDIDIDTPPPPVPDDALSVVDDGGWMWIGGRSFQATFTPAQEPDQWAADRHPRDTHGLPDQADPPHRDGTDNPNHYD

pLDDT: mean 89.0, std 9.39, range [51.25, 98.12]

Sequence (176 aa):
MKGEYRRRYAFKLGIRLFASAAAGVAVAASALWYGSSEIVSVATGALAFALVLFALRVPSLLAPGWDGVVTSKTVRYVTLRYKNNVPEYQLVVTDPRGREHRDVFLDKEDNRKLNRIEYYDHGERVRRHRGFKYFEKFDKSGKLSVICIDCGTLNPRQRERCINCSLTLLRENIEA